Protein AF-A0A849IVS3-F1 (afdb_monomer_lite)

pLDDT: mean 91.1, std 7.12, range [54.31, 96.69]

Radius of gyration: 18.02 Å; chains: 1; bounding box: 44×26×51 Å

Sequence (155 aa):
MNLGVGNPIYDILLLAHVIIGMVGYFSTSLTSWMANLYLKDRGHPGLGRYFNGKTNWASRMIVFVPVFGLVVAWAGSLWSDFSQVWFISAIGIWFATAAIVSIFVWPVERSIYLALKDGNYADGSRDQRVKRAVFVGGISSIGYVVAFYLMLFKP

Secondary structure (DSSP, 8-state):
----TT-HHHHHHHHHHHHHHHHHHHHHHHHHHHHHHHHH-TT-HHHHHHSSSS--HHHHGGGHHHHHHHHHHHHTTGGGGGGSHHHHHHHHHHHHHHHHHHHHTHHHHHHHHHHHHHT----HHHHHHHHHHHHHHHHHHHHHHHHHHHHHH--

Foldseek 3Di:
DAQAPVRPVLVVLVVVLVVLLCQQLVLLLVLLVLLVVCLVPVPPPVNCVSLVVDDPVSNLSLVCNLVSVVVSCVRNVVVVCVVPPLLVLLSVLSVVLNVLLVPQRRVLSNVSSVCNVVVPDPDPVSNVSSVSSSVSSVVSSVSSVSSVVSVVVVD

Structure (mmCIF, N/CA/C/O backbone):
data_AF-A0A849IVS3-F1
#
_entry.id   AF-A0A849IVS3-F1
#
loop_
_atom_site.group_PDB
_atom_site.id
_atom_site.type_symbol
_atom_site.label_atom_id
_atom_site.label_alt_id
_atom_site.label_comp_id
_atom_site.label_asym_id
_atom_site.label_entity_id
_atom_site.label_seq_id
_atom_site.pdbx_PDB_ins_code
_atom_site.Cartn_x
_atom_site.Cartn_y
_atom_site.Cartn_z
_atom_site.occupancy
_atom_site.B_iso_or_equiv
_atom_site.auth_seq_id
_atom_site.auth_comp_id
_atom_site.auth_asym_id
_atom_site.auth_atom_id
_atom_site.pdbx_PDB_model_num
ATOM 1 N N . MET A 1 1 ? -26.454 3.036 15.306 1.00 54.31 1 MET A N 1
ATOM 2 C CA . MET A 1 1 ? -26.814 1.728 15.899 1.00 54.31 1 MET A CA 1
ATOM 3 C C . MET A 1 1 ? -25.661 1.330 16.792 1.00 54.31 1 MET A C 1
ATOM 5 O O . MET A 1 1 ? -24.541 1.354 16.309 1.00 54.31 1 MET A O 1
ATOM 9 N N . ASN A 1 2 ? -25.915 1.076 18.073 1.00 59.69 2 ASN A N 1
ATOM 10 C CA . ASN A 1 2 ? -24.870 0.754 19.041 1.00 59.69 2 ASN A CA 1
ATOM 11 C C . ASN A 1 2 ? -24.721 -0.771 19.081 1.00 59.69 2 ASN A C 1
ATOM 13 O O . ASN A 1 2 ? -25.594 -1.461 19.607 1.00 59.69 2 ASN A O 1
ATOM 17 N N . LEU A 1 3 ? -23.698 -1.295 18.412 1.00 67.69 3 LEU A N 1
ATOM 18 C CA . LEU A 1 3 ? -23.467 -2.729 18.286 1.00 67.69 3 LEU A CA 1
ATOM 19 C C . LEU A 1 3 ? -22.291 -3.054 19.209 1.00 67.69 3 LEU A C 1
ATOM 21 O O . LEU A 1 3 ? -21.142 -2.812 18.858 1.00 67.69 3 LEU A O 1
ATOM 25 N N . GLY A 1 4 ? -22.583 -3.516 20.427 1.00 61.12 4 GLY A N 1
ATOM 26 C CA . GLY A 1 4 ? -21.544 -3.890 21.391 1.00 61.12 4 GLY A CA 1
ATOM 27 C C . GLY A 1 4 ? -20.623 -4.998 20.863 1.00 61.12 4 GLY A C 1
ATOM 28 O O . GLY A 1 4 ? -20.980 -5.723 19.936 1.00 61.12 4 GLY A O 1
ATOM 29 N N . VAL A 1 5 ? -19.442 -5.148 21.469 1.00 63.09 5 VAL A N 1
ATOM 30 C CA . VAL A 1 5 ? -18.510 -6.254 21.175 1.00 63.09 5 VAL A CA 1
ATOM 31 C C . VAL A 1 5 ? -19.229 -7.598 21.369 1.00 63.09 5 VAL A C 1
ATOM 33 O O . VAL A 1 5 ? -19.893 -7.792 22.387 1.00 63.09 5 VAL A O 1
ATOM 36 N N . GLY A 1 6 ? -19.135 -8.502 20.386 1.00 68.69 6 GLY A N 1
ATOM 37 C CA . GLY A 1 6 ? -19.917 -9.748 20.330 1.00 68.69 6 GLY A CA 1
ATOM 38 C C . GLY A 1 6 ? -21.255 -9.623 19.589 1.00 68.69 6 GLY A C 1
ATOM 39 O O . GLY A 1 6 ? -22.004 -10.595 19.483 1.00 68.69 6 GLY A O 1
ATOM 40 N N . ASN A 1 7 ? -21.577 -8.438 19.058 1.00 85.25 7 ASN A N 1
ATOM 41 C CA . ASN A 1 7 ? -22.636 -8.292 18.072 1.00 85.25 7 ASN A CA 1
ATOM 42 C C . ASN A 1 7 ? -22.131 -8.777 16.697 1.00 85.25 7 ASN A C 1
ATOM 44 O O . ASN A 1 7 ? -21.157 -8.215 16.187 1.00 85.25 7 ASN A O 1
ATOM 48 N N . PRO A 1 8 ? -22.830 -9.718 16.033 1.00 88.50 8 PRO A N 1
ATOM 49 C CA . PRO A 1 8 ? -22.386 -10.275 14.755 1.00 88.50 8 PRO A CA 1
ATOM 50 C C . PRO A 1 8 ? -22.124 -9.222 13.672 1.00 88.50 8 PRO A C 1
ATOM 52 O O . PRO A 1 8 ? -21.227 -9.387 12.853 1.00 88.50 8 PRO A O 1
ATOM 55 N N . ILE A 1 9 ? -22.883 -8.122 13.661 1.00 88.44 9 ILE A N 1
ATOM 56 C CA . ILE A 1 9 ? -22.718 -7.051 12.672 1.00 88.44 9 ILE A CA 1
ATOM 57 C C . ILE A 1 9 ? -21.416 -6.284 12.930 1.00 88.44 9 ILE A C 1
ATOM 59 O O . ILE A 1 9 ? -20.688 -5.990 11.984 1.00 88.44 9 ILE A O 1
ATOM 63 N N . TYR A 1 10 ? -21.102 -5.981 14.194 1.00 88.06 10 TYR A N 1
ATOM 64 C CA . TYR A 1 10 ? -19.838 -5.337 14.558 1.00 88.06 10 TYR A CA 1
ATOM 65 C C . TYR A 1 10 ? -18.644 -6.227 14.194 1.00 88.06 10 TYR A C 1
ATOM 67 O O . TYR A 1 10 ? -17.708 -5.757 13.548 1.00 88.06 10 TYR A O 1
ATOM 75 N N . ASP A 1 11 ? -18.712 -7.519 14.523 1.00 90.38 11 ASP A N 1
ATOM 76 C CA . ASP A 1 11 ? -17.635 -8.473 14.244 1.00 90.38 11 ASP A CA 1
ATOM 77 C C . ASP A 1 11 ? -17.402 -8.645 12.735 1.00 90.38 11 ASP A C 1
ATOM 79 O O . ASP A 1 11 ? -16.257 -8.664 12.282 1.00 90.38 11 ASP A O 1
ATOM 83 N N . ILE A 1 12 ? -18.473 -8.690 11.931 1.00 93.25 12 ILE A N 1
ATOM 84 C CA . ILE A 1 12 ? -18.380 -8.726 10.464 1.00 93.25 12 ILE A CA 1
ATOM 85 C C . ILE A 1 12 ? -17.737 -7.446 9.919 1.00 93.25 12 ILE A C 1
ATOM 87 O O . ILE A 1 12 ? -16.874 -7.528 9.045 1.00 93.25 12 ILE A O 1
ATOM 91 N N . LEU A 1 13 ? -18.126 -6.267 10.417 1.00 93.00 13 LEU A N 1
ATOM 92 C CA . LEU A 1 13 ? -17.541 -4.992 9.986 1.00 93.00 13 LEU A CA 1
ATOM 93 C C . LEU A 1 13 ? -16.052 -4.909 10.336 1.00 93.00 13 LEU A C 1
ATOM 95 O O . LEU A 1 13 ? -15.246 -4.497 9.498 1.00 93.00 13 LEU A O 1
ATOM 99 N N . LEU A 1 14 ? -15.684 -5.335 11.547 1.00 91.25 14 LEU A N 1
ATOM 100 C CA . LEU A 1 14 ? -14.297 -5.389 11.998 1.00 91.25 14 LEU A CA 1
ATOM 101 C C . LEU A 1 14 ? -13.481 -6.368 11.147 1.00 91.25 14 LEU A C 1
ATOM 103 O O . LEU A 1 14 ? -12.410 -6.014 10.655 1.00 91.25 14 LEU A O 1
ATOM 107 N N . LEU A 1 15 ? -13.999 -7.576 10.918 1.00 94.31 15 LEU A N 1
ATOM 108 C CA . LEU A 1 15 ? -13.339 -8.578 10.087 1.00 94.31 15 LEU A CA 1
ATOM 109 C C . LEU A 1 15 ? -13.160 -8.077 8.649 1.00 94.31 15 LEU A C 1
ATOM 111 O O . LEU A 1 15 ? -12.075 -8.208 8.082 1.00 94.31 15 LEU A O 1
ATOM 115 N N . ALA A 1 16 ? -14.189 -7.452 8.073 1.00 95.44 16 ALA A N 1
ATOM 116 C CA . ALA A 1 16 ? -14.114 -6.853 6.746 1.00 95.44 16 ALA A CA 1
ATOM 117 C C . ALA A 1 16 ? -13.040 -5.758 6.680 1.00 95.44 16 ALA A C 1
ATOM 119 O O . ALA A 1 16 ? -12.224 -5.768 5.761 1.00 95.44 16 ALA A O 1
ATOM 120 N N . HIS A 1 17 ? -12.984 -4.859 7.669 1.00 94.50 17 HIS A N 1
ATOM 121 C CA . HIS A 1 17 ? -11.951 -3.824 7.763 1.00 94.50 17 HIS A CA 1
ATOM 122 C C . HIS A 1 17 ? -10.535 -4.422 7.763 1.00 94.50 17 HIS A C 1
ATOM 124 O O . HIS A 1 17 ? -9.679 -3.992 6.986 1.00 94.50 17 HIS A O 1
ATOM 130 N N . VAL A 1 18 ? -10.305 -5.449 8.587 1.00 94.44 18 VAL A N 1
ATOM 131 C CA . VAL A 1 18 ? -9.006 -6.128 8.687 1.00 94.44 18 VAL A CA 1
ATOM 132 C C . VAL A 1 18 ? -8.639 -6.812 7.369 1.00 94.44 18 VAL A C 1
ATOM 134 O O . VAL A 1 18 ? -7.528 -6.623 6.878 1.00 94.44 18 VAL A O 1
ATOM 137 N N . ILE A 1 19 ? -9.566 -7.550 6.748 1.00 96.44 19 ILE A N 1
ATOM 138 C CA . ILE A 1 19 ? -9.326 -8.232 5.466 1.00 96.44 19 ILE A CA 1
ATOM 139 C C . ILE A 1 19 ? -9.004 -7.222 4.359 1.00 96.44 19 ILE A C 1
ATOM 141 O O . ILE A 1 19 ? -8.051 -7.422 3.606 1.00 96.44 19 ILE A O 1
ATOM 145 N N . ILE A 1 20 ? -9.759 -6.124 4.270 1.00 95.69 20 ILE A N 1
ATOM 146 C CA . ILE A 1 20 ? -9.518 -5.037 3.310 1.00 95.69 20 ILE A CA 1
ATOM 147 C C . ILE A 1 20 ? -8.112 -4.457 3.506 1.00 95.69 20 ILE A C 1
ATOM 149 O O . ILE A 1 20 ? -7.383 -4.277 2.527 1.00 95.69 20 ILE A O 1
ATOM 153 N N . GLY A 1 21 ? -7.710 -4.221 4.759 1.00 94.62 21 GLY A N 1
ATOM 154 C CA . GLY A 1 21 ? -6.358 -3.791 5.110 1.00 94.62 21 GLY A CA 1
ATOM 155 C C . GLY A 1 21 ? -5.301 -4.783 4.644 1.00 94.62 21 GLY A C 1
ATOM 156 O O . GLY A 1 21 ? -4.413 -4.428 3.872 1.00 94.62 21 GLY A O 1
ATOM 157 N N . MET A 1 22 ? -5.426 -6.047 5.037 1.00 95.19 22 MET A N 1
ATOM 158 C CA . MET A 1 22 ? -4.475 -7.092 4.661 1.00 95.19 22 MET A CA 1
ATOM 159 C C . MET A 1 22 ? -4.325 -7.208 3.142 1.00 95.19 22 MET A C 1
ATOM 161 O O . MET A 1 22 ? -3.208 -7.152 2.634 1.00 95.19 22 MET A O 1
ATOM 165 N N . VAL A 1 23 ? -5.433 -7.312 2.403 1.00 96.69 23 VAL A N 1
ATOM 166 C CA . VAL A 1 23 ? -5.420 -7.439 0.936 1.00 96.69 23 VAL A CA 1
ATOM 167 C C . VAL A 1 23 ? -4.821 -6.195 0.278 1.00 96.69 23 VAL A C 1
ATOM 169 O O . VAL A 1 23 ? -3.973 -6.314 -0.611 1.00 96.69 23 VAL A O 1
ATOM 172 N N . GLY A 1 24 ? -5.223 -5.007 0.732 1.00 95.69 24 GLY A N 1
ATOM 173 C CA . GLY A 1 24 ? -4.758 -3.729 0.204 1.00 95.69 24 GLY A CA 1
ATOM 174 C C . GLY A 1 24 ? -3.256 -3.529 0.356 1.00 95.69 24 GLY A C 1
ATOM 175 O O . GLY A 1 24 ? -2.539 -3.304 -0.630 1.00 95.69 24 GLY A O 1
ATOM 176 N N . TYR A 1 25 ? -2.772 -3.616 1.594 1.00 94.81 25 TYR A N 1
ATOM 177 C CA . TYR A 1 25 ? -1.371 -3.364 1.913 1.00 94.81 25 TYR A CA 1
ATOM 178 C C . TYR A 1 25 ? -0.467 -4.465 1.377 1.00 94.81 25 TYR A C 1
ATOM 180 O O . TYR A 1 25 ? 0.535 -4.141 0.747 1.00 94.81 25 TYR A O 1
ATOM 188 N N . PHE A 1 26 ? -0.856 -5.739 1.483 1.00 95.25 26 PHE A N 1
ATOM 189 C CA . PHE A 1 26 ? -0.070 -6.837 0.918 1.00 95.25 26 PHE A CA 1
ATOM 190 C C . PHE A 1 26 ? 0.078 -6.725 -0.604 1.00 95.25 26 PH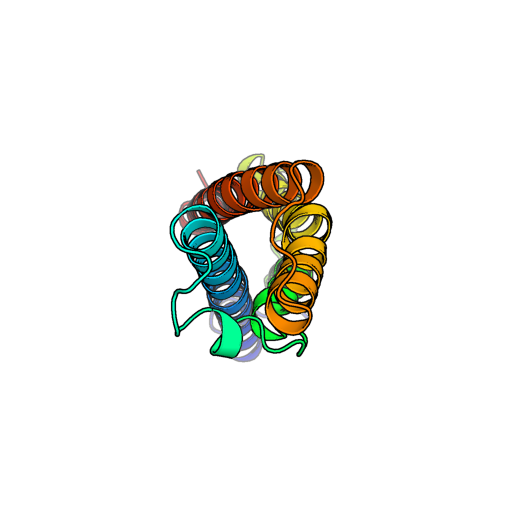E A C 1
ATOM 192 O O . PHE A 1 26 ? 1.182 -6.852 -1.136 1.00 95.25 26 PHE A O 1
ATOM 199 N N . SER A 1 27 ? -1.009 -6.418 -1.319 1.00 95.44 27 SER A N 1
ATOM 200 C CA . SER A 1 27 ? -0.960 -6.192 -2.769 1.00 95.44 27 SER A CA 1
ATOM 201 C C . SER A 1 27 ? -0.051 -5.015 -3.146 1.00 95.44 27 SER A C 1
ATOM 203 O O . SER A 1 27 ? 0.692 -5.072 -4.130 1.00 95.44 27 SER A O 1
ATOM 205 N N . THR A 1 28 ? -0.049 -3.961 -2.333 1.00 94.94 28 THR A N 1
ATOM 206 C CA . THR A 1 28 ? 0.834 -2.804 -2.519 1.00 94.94 28 THR A CA 1
ATOM 207 C C . THR A 1 28 ? 2.298 -3.153 -2.245 1.00 94.94 28 THR A C 1
ATOM 209 O O . THR A 1 28 ? 3.163 -2.781 -3.037 1.00 94.94 28 THR A O 1
ATOM 212 N N . SER A 1 29 ? 2.597 -3.936 -1.204 1.00 94.56 29 SER A N 1
ATOM 213 C CA . SER A 1 29 ? 3.950 -4.445 -0.946 1.00 94.56 29 SER A CA 1
ATOM 214 C C . SER A 1 29 ? 4.444 -5.331 -2.095 1.00 94.56 29 SER A C 1
ATOM 216 O O . SER A 1 29 ? 5.579 -5.173 -2.544 1.00 94.56 29 SER A O 1
ATOM 218 N N . LEU A 1 30 ? 3.583 -6.205 -2.634 1.00 95.31 30 LEU A N 1
ATOM 219 C CA . LEU A 1 30 ? 3.877 -6.989 -3.840 1.00 95.31 30 LEU A CA 1
ATOM 220 C C . LEU A 1 30 ? 4.160 -6.088 -5.048 1.00 95.31 30 LEU A C 1
ATOM 222 O O . LEU A 1 30 ? 5.087 -6.365 -5.809 1.00 95.31 30 LEU A O 1
ATOM 226 N N . THR A 1 31 ? 3.412 -4.991 -5.199 1.00 95.38 31 THR A N 1
ATOM 227 C CA . THR A 1 31 ? 3.608 -4.027 -6.293 1.00 95.38 31 THR A CA 1
ATOM 228 C C . THR A 1 31 ? 4.984 -3.384 -6.195 1.00 95.38 31 THR A C 1
ATOM 230 O O . THR A 1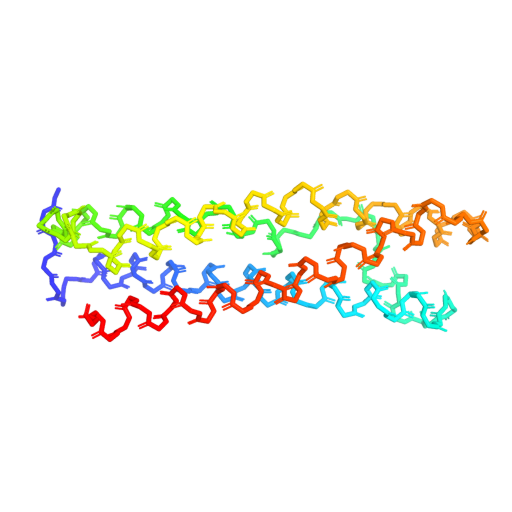 31 ? 5.728 -3.360 -7.174 1.00 95.38 31 THR A O 1
ATOM 233 N N . SER A 1 32 ? 5.366 -2.921 -5.005 1.00 94.62 32 SER A N 1
ATOM 234 C CA . SER A 1 32 ? 6.690 -2.351 -4.753 1.00 94.62 32 SER A CA 1
ATOM 235 C C . SER A 1 32 ? 7.809 -3.378 -4.915 1.00 94.62 32 SER A C 1
ATOM 237 O O . SER A 1 32 ? 8.871 -3.044 -5.435 1.00 94.62 32 SER A O 1
ATOM 239 N N . TRP A 1 33 ? 7.586 -4.638 -4.539 1.00 95.56 33 TRP A N 1
ATOM 240 C CA . TRP A 1 33 ? 8.566 -5.697 -4.764 1.00 95.56 33 TRP A CA 1
ATOM 241 C C . TRP A 1 33 ? 8.783 -5.971 -6.257 1.00 95.56 33 TRP A C 1
ATOM 243 O O . TRP A 1 33 ? 9.925 -5.978 -6.716 1.00 95.56 33 TRP A O 1
ATOM 253 N N . MET A 1 34 ? 7.706 -6.102 -7.035 1.00 96.56 34 MET A N 1
ATOM 254 C CA . MET A 1 34 ? 7.777 -6.280 -8.490 1.00 96.56 34 MET A CA 1
ATOM 255 C C . MET A 1 34 ? 8.369 -5.053 -9.193 1.00 96.56 34 MET A C 1
ATOM 257 O O . MET A 1 34 ? 9.151 -5.191 -10.128 1.00 96.56 34 MET A O 1
ATOM 261 N N . ALA A 1 35 ? 8.071 -3.846 -8.713 1.00 95.56 35 ALA A N 1
ATOM 262 C CA . ALA A 1 35 ? 8.684 -2.611 -9.195 1.00 95.56 35 ALA A CA 1
ATOM 263 C C . ALA A 1 35 ? 10.198 -2.561 -8.907 1.00 95.56 35 ALA A C 1
ATOM 265 O O . ALA A 1 35 ? 10.981 -2.103 -9.737 1.00 95.56 35 ALA A O 1
ATOM 266 N N . ASN A 1 36 ? 10.638 -3.082 -7.760 1.00 96.19 36 ASN A N 1
ATOM 267 C CA . ASN A 1 36 ? 12.059 -3.228 -7.450 1.00 96.19 36 ASN A CA 1
ATOM 268 C C . ASN A 1 36 ? 12.732 -4.302 -8.319 1.00 96.19 36 ASN A C 1
ATOM 270 O O . ASN A 1 36 ? 13.876 -4.123 -8.726 1.00 96.19 36 ASN A O 1
ATOM 274 N N . LEU A 1 37 ? 12.031 -5.398 -8.635 1.00 95.75 37 LEU A N 1
ATOM 275 C CA . LEU A 1 37 ? 12.510 -6.387 -9.605 1.00 95.75 37 LEU A CA 1
ATOM 276 C C . LEU A 1 37 ? 12.666 -5.764 -10.992 1.00 95.75 37 LEU A C 1
ATOM 278 O O . LEU A 1 37 ? 13.712 -5.950 -11.595 1.00 95.75 37 LEU A O 1
ATOM 282 N N . TYR A 1 38 ? 11.714 -4.942 -11.443 1.00 95.25 38 TYR A N 1
ATOM 283 C CA . TYR A 1 38 ? 11.845 -4.177 -12.688 1.00 95.25 38 TYR A CA 1
ATOM 284 C C . TYR A 1 38 ? 13.119 -3.316 -12.719 1.00 95.25 38 TYR A C 1
ATOM 286 O O . TYR A 1 38 ? 13.785 -3.249 -13.745 1.00 95.25 38 TYR A O 1
ATOM 294 N N . LEU A 1 39 ? 13.507 -2.689 -11.603 1.00 94.69 39 LEU A N 1
ATOM 295 C CA . LEU A 1 39 ? 14.748 -1.904 -11.542 1.00 94.69 39 LEU A CA 1
ATOM 296 C C . LEU A 1 39 ? 16.022 -2.756 -11.649 1.00 94.69 39 LEU A C 1
ATOM 298 O O . LEU A 1 39 ? 17.058 -2.231 -12.053 1.00 94.69 39 LEU A O 1
ATOM 302 N N . LYS A 1 40 ? 15.966 -4.032 -11.254 1.00 94.31 40 LYS A N 1
ATOM 303 C CA . LYS A 1 40 ? 17.119 -4.945 -11.225 1.00 94.31 40 LYS A CA 1
ATOM 304 C C . LYS A 1 40 ? 17.239 -5.784 -12.494 1.00 94.31 40 LYS A C 1
ATOM 306 O O . LYS A 1 40 ? 18.335 -5.942 -13.013 1.00 94.31 40 LYS A O 1
ATOM 311 N N . ASP A 1 41 ? 16.118 -6.312 -12.970 1.00 93.44 41 ASP A N 1
ATOM 312 C CA . ASP A 1 41 ? 16.012 -7.181 -14.135 1.00 93.44 41 ASP A CA 1
ATOM 313 C C . ASP A 1 41 ? 14.718 -6.867 -14.897 1.00 93.44 41 ASP A C 1
ATOM 315 O O . ASP A 1 41 ? 13.633 -7.369 -14.598 1.00 93.44 41 ASP A O 1
ATOM 319 N N . ARG A 1 42 ? 14.847 -6.018 -15.919 1.00 90.88 42 ARG A N 1
ATOM 320 C CA . ARG A 1 42 ? 13.728 -5.586 -16.768 1.00 90.88 42 ARG A C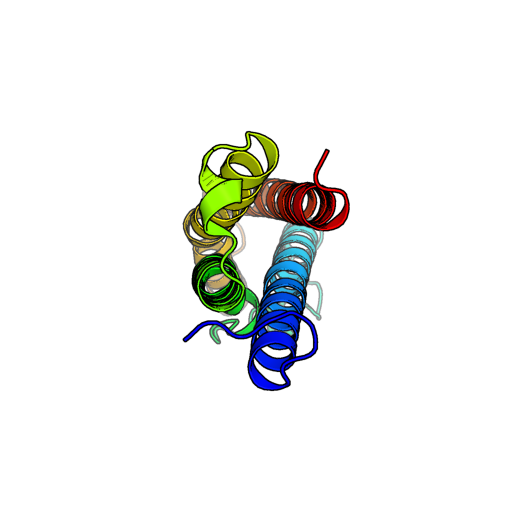A 1
ATOM 321 C C . ARG A 1 42 ? 13.185 -6.708 -17.661 1.00 90.88 42 ARG A C 1
ATOM 323 O O . ARG A 1 42 ? 12.072 -6.574 -18.164 1.00 90.88 42 ARG A O 1
ATOM 330 N N . GLY A 1 43 ? 13.948 -7.789 -17.847 1.00 87.88 43 GLY A N 1
ATOM 331 C CA . GLY A 1 43 ? 13.568 -8.966 -18.630 1.00 87.88 43 GLY A CA 1
ATOM 332 C C . GLY A 1 43 ? 12.884 -10.058 -17.808 1.00 87.88 43 GLY A C 1
ATOM 333 O O . GLY A 1 43 ? 12.512 -11.090 -18.368 1.00 87.88 43 GLY A O 1
ATOM 334 N N . HIS A 1 44 ? 12.695 -9.852 -16.499 1.00 93.06 44 HIS A N 1
ATOM 335 C CA . HIS A 1 44 ? 12.158 -10.882 -15.622 1.00 93.06 44 HIS A CA 1
ATOM 336 C C . HIS A 1 44 ? 10.755 -11.339 -16.086 1.00 93.06 44 HIS A C 1
ATOM 338 O O . HIS A 1 44 ? 9.821 -10.526 -16.144 1.00 93.06 44 HIS A O 1
ATOM 344 N N . PRO A 1 45 ? 10.539 -12.644 -16.345 1.00 89.94 45 PRO A N 1
ATOM 345 C CA . PRO A 1 45 ? 9.325 -13.150 -17.001 1.00 89.94 45 PRO A CA 1
ATOM 346 C C . PRO A 1 45 ? 8.045 -12.903 -16.188 1.00 89.94 45 PRO A C 1
ATOM 348 O O . PRO A 1 45 ? 6.946 -12.817 -16.734 1.00 89.94 45 PRO A O 1
ATOM 351 N N . GLY A 1 46 ? 8.173 -12.740 -14.868 1.00 92.19 46 GLY A N 1
ATOM 352 C CA . GLY A 1 46 ? 7.052 -12.410 -13.986 1.00 92.19 46 GLY A CA 1
ATOM 353 C C . GLY A 1 46 ? 6.491 -10.991 -14.159 1.00 92.19 46 GLY A C 1
ATOM 354 O O . GLY A 1 46 ? 5.336 -10.765 -13.798 1.00 92.19 46 GLY A O 1
ATOM 355 N N . LEU A 1 47 ? 7.262 -10.048 -14.717 1.00 94.88 47 LEU A N 1
ATOM 356 C CA . LEU A 1 47 ? 6.870 -8.636 -14.788 1.00 94.88 47 LEU A CA 1
ATOM 357 C C . LEU A 1 47 ? 5.701 -8.406 -15.741 1.00 94.88 47 LEU A C 1
ATOM 359 O O . LEU A 1 47 ? 4.752 -7.727 -15.364 1.00 94.88 47 LEU A O 1
ATOM 363 N N . GLY A 1 48 ? 5.722 -9.013 -16.931 1.00 92.75 48 GLY A N 1
ATOM 364 C CA . GLY A 1 48 ? 4.635 -8.871 -17.908 1.00 92.75 48 GLY A CA 1
ATOM 365 C C . GLY A 1 48 ? 3.306 -9.447 -17.409 1.00 92.75 48 GLY A C 1
ATOM 366 O O . GLY A 1 48 ? 2.244 -8.883 -17.665 1.00 92.75 48 GLY A O 1
ATOM 367 N N . ARG A 1 49 ? 3.354 -10.537 -16.627 1.00 93.19 49 ARG A N 1
ATOM 368 C CA . ARG A 1 49 ? 2.156 -11.117 -15.999 1.00 93.19 49 ARG A CA 1
ATOM 369 C C . ARG A 1 49 ? 1.591 -10.212 -14.905 1.00 93.19 49 ARG A C 1
ATOM 371 O O . ARG A 1 49 ? 0.372 -10.098 -14.789 1.00 93.19 49 ARG A O 1
ATOM 378 N N . TYR A 1 50 ? 2.468 -9.611 -14.101 1.00 94.56 50 TYR A N 1
ATOM 379 C CA . TYR A 1 50 ? 2.080 -8.755 -12.984 1.00 94.56 50 TYR A CA 1
ATOM 380 C C . TYR A 1 50 ? 1.583 -7.382 -13.460 1.00 94.56 50 TYR A C 1
ATOM 382 O O . TYR A 1 50 ? 0.464 -6.980 -13.153 1.00 94.56 50 TYR A O 1
ATOM 390 N N . PHE A 1 51 ? 2.376 -6.693 -14.281 1.00 95.31 51 PHE A N 1
ATOM 391 C CA . PHE A 1 51 ? 2.049 -5.403 -14.886 1.00 95.31 51 PHE A CA 1
ATOM 392 C C . PHE A 1 51 ? 1.389 -5.600 -16.254 1.00 95.31 51 PHE A C 1
ATOM 394 O O . PHE A 1 51 ? 1.909 -5.177 -17.280 1.00 95.31 51 PHE A O 1
ATOM 401 N N . ASN A 1 52 ? 0.225 -6.246 -16.271 1.00 92.69 52 ASN A N 1
ATOM 402 C CA . ASN A 1 52 ? -0.504 -6.607 -17.495 1.00 92.69 52 ASN A CA 1
ATOM 403 C C . ASN A 1 52 ? -1.444 -5.502 -18.031 1.00 92.69 52 ASN A C 1
ATOM 405 O O . ASN A 1 52 ? -2.284 -5.759 -18.892 1.00 92.69 52 ASN A O 1
ATOM 409 N N . GLY A 1 53 ? -1.359 -4.289 -17.479 1.00 89.12 53 GLY A N 1
ATOM 410 C CA . GLY A 1 53 ? -2.199 -3.150 -17.857 1.00 89.12 53 GLY A CA 1
ATOM 411 C C . GLY A 1 53 ? -3.601 -3.134 -17.241 1.00 89.12 53 GLY A C 1
ATOM 412 O O . GLY A 1 53 ? -4.317 -2.149 -17.418 1.00 89.12 53 GLY A O 1
ATOM 413 N N . LYS A 1 54 ? -4.000 -4.171 -16.493 1.00 92.69 54 LYS A N 1
ATOM 414 C CA . LYS A 1 54 ? -5.240 -4.157 -15.707 1.00 92.69 54 LYS A CA 1
ATOM 415 C C . LYS A 1 54 ? -5.028 -3.415 -14.390 1.00 92.69 54 LYS A C 1
ATOM 417 O O . LYS A 1 54 ? -3.954 -3.461 -13.794 1.00 92.69 54 LYS A O 1
ATOM 422 N N . THR A 1 55 ? -6.081 -2.763 -13.907 1.00 91.69 55 THR A N 1
ATOM 423 C CA . THR A 1 55 ? -6.079 -2.131 -12.584 1.00 91.69 55 THR A CA 1
ATOM 424 C C . THR A 1 55 ? -5.915 -3.185 -11.492 1.00 91.69 55 THR A C 1
ATOM 426 O O . THR A 1 55 ? -6.686 -4.145 -11.429 1.00 91.69 55 THR A O 1
ATOM 429 N N . ASN A 1 56 ? -4.953 -2.978 -10.592 1.00 93.12 56 ASN A N 1
ATOM 430 C CA . ASN A 1 56 ? -4.773 -3.806 -9.405 1.00 93.12 56 ASN A CA 1
ATOM 431 C C . ASN A 1 56 ? -5.840 -3.467 -8.350 1.00 93.12 56 ASN A C 1
ATOM 433 O O . ASN A 1 56 ? -5.594 -2.714 -7.406 1.00 93.12 56 ASN A O 1
ATOM 437 N N . TRP A 1 57 ? -7.043 -4.021 -8.516 1.00 94.81 57 TRP A N 1
ATOM 438 C CA . TRP A 1 57 ? -8.158 -3.815 -7.586 1.00 94.81 57 TRP A CA 1
ATOM 439 C C . TRP A 1 57 ? -7.822 -4.210 -6.149 1.00 94.81 57 TRP A C 1
ATOM 441 O O . TRP A 1 57 ? -8.284 -3.542 -5.230 1.00 94.81 57 TRP A O 1
ATOM 451 N N . ALA A 1 58 ? -6.970 -5.222 -5.949 1.00 94.69 58 ALA A N 1
ATOM 452 C CA . ALA A 1 58 ? -6.510 -5.595 -4.616 1.00 94.69 58 ALA A CA 1
ATOM 453 C C . ALA A 1 58 ? -5.745 -4.441 -3.950 1.00 94.69 58 ALA A C 1
ATOM 455 O O . ALA A 1 58 ? -6.065 -4.098 -2.823 1.00 94.69 58 ALA A O 1
ATOM 456 N N . SER A 1 59 ? -4.824 -3.764 -4.651 1.00 92.88 59 SER A N 1
ATOM 457 C CA . SER A 1 59 ? -4.129 -2.582 -4.099 1.00 92.88 59 SER A CA 1
ATOM 458 C C . SER A 1 59 ? -5.088 -1.410 -3.849 1.00 92.88 59 SER A C 1
ATOM 460 O O . SER A 1 59 ? -4.940 -0.681 -2.867 1.00 92.88 59 SER A O 1
ATOM 462 N N . ARG A 1 60 ? -6.123 -1.246 -4.688 1.00 95.38 60 ARG A N 1
ATOM 463 C CA . ARG A 1 60 ? -7.142 -0.194 -4.503 1.00 95.38 60 ARG A CA 1
ATOM 464 C C . ARG A 1 60 ? -7.952 -0.356 -3.214 1.00 95.38 60 ARG A C 1
ATOM 466 O O . ARG A 1 60 ? -8.476 0.642 -2.723 1.00 95.38 60 ARG A O 1
ATOM 473 N N . MET A 1 61 ? -7.987 -1.555 -2.624 1.00 95.56 61 MET A N 1
ATOM 474 C CA . MET A 1 61 ? -8.679 -1.796 -1.354 1.00 95.56 61 MET A CA 1
ATOM 475 C C . MET A 1 61 ? -8.151 -0.939 -0.199 1.00 95.56 61 MET A C 1
ATOM 477 O O . MET A 1 61 ? -8.911 -0.640 0.716 1.00 95.56 61 MET A O 1
ATOM 481 N N . ILE A 1 62 ? -6.904 -0.452 -0.272 1.00 94.00 62 ILE A N 1
ATOM 482 C CA . ILE A 1 62 ? -6.330 0.444 0.744 1.00 94.00 62 ILE A CA 1
ATOM 483 C C . ILE A 1 62 ? -7.210 1.672 1.011 1.00 94.00 62 ILE A C 1
ATOM 485 O O . ILE A 1 62 ? -7.322 2.097 2.156 1.00 94.00 62 ILE A O 1
ATOM 489 N N . VAL A 1 63 ? -7.877 2.233 -0.004 1.00 94.56 63 VAL A N 1
ATOM 490 C CA . VAL A 1 63 ? -8.726 3.426 0.186 1.00 94.56 63 VAL A CA 1
ATOM 491 C C . VAL A 1 63 ? -9.962 3.127 1.034 1.00 94.56 63 VAL A C 1
ATOM 493 O O . VAL A 1 63 ? -10.471 4.014 1.716 1.00 94.56 63 VAL A O 1
ATOM 496 N N . PHE A 1 64 ? -10.421 1.875 1.058 1.00 95.31 64 PHE A N 1
ATOM 497 C CA . PHE A 1 64 ? -11.543 1.473 1.899 1.00 95.31 64 PHE A CA 1
ATOM 498 C C . PHE A 1 64 ? -11.144 1.258 3.360 1.00 95.31 64 PHE A C 1
ATOM 500 O O . PHE A 1 64 ? -12.017 1.301 4.218 1.00 95.31 64 PHE A O 1
ATOM 507 N N . VAL A 1 65 ? -9.856 1.090 3.675 1.00 94.19 65 VAL A N 1
ATOM 508 C CA . VAL A 1 65 ? -9.375 0.902 5.055 1.00 94.19 65 VAL A CA 1
ATOM 509 C C . VAL A 1 65 ? -9.814 2.045 5.974 1.00 94.19 65 VAL A C 1
ATOM 511 O O . VAL A 1 65 ? -10.529 1.757 6.934 1.00 94.19 65 VAL A O 1
ATOM 514 N N . PRO A 1 66 ? -9.496 3.328 5.704 1.00 92.38 66 PRO A N 1
ATOM 515 C CA . PRO A 1 66 ? -9.935 4.416 6.574 1.00 92.38 66 PRO A CA 1
ATOM 516 C C . PRO A 1 66 ? -11.465 4.528 6.658 1.00 92.38 66 PRO A C 1
ATOM 518 O O . PRO A 1 66 ? -11.998 4.801 7.729 1.00 92.38 66 PRO A O 1
ATOM 521 N N . VAL A 1 67 ? -12.185 4.259 5.562 1.00 93.62 67 VAL A N 1
ATOM 522 C CA . VAL A 1 67 ? -13.657 4.315 5.533 1.00 93.62 67 VAL A CA 1
ATOM 523 C C . VAL A 1 67 ? -14.261 3.247 6.442 1.00 93.62 67 VAL A C 1
ATOM 525 O O . VAL A 1 67 ? -15.062 3.562 7.318 1.00 93.62 67 VAL A O 1
ATOM 528 N N . PHE A 1 68 ? -13.845 1.991 6.282 1.00 92.94 68 PHE A N 1
ATOM 529 C CA . PHE A 1 68 ? -14.304 0.894 7.129 1.00 92.94 68 PHE A CA 1
ATOM 530 C C . PHE A 1 68 ? -13.871 1.087 8.584 1.00 92.94 68 PHE A C 1
ATOM 532 O O . PHE A 1 68 ? -14.645 0.780 9.483 1.00 92.94 68 PHE A O 1
ATOM 539 N N . GLY A 1 69 ? -12.687 1.656 8.826 1.00 90.44 69 GLY A N 1
ATOM 540 C CA . GLY A 1 69 ? -12.217 1.970 10.175 1.00 90.44 69 GLY A CA 1
ATOM 541 C C . GLY A 1 69 ? -13.132 2.968 10.885 1.00 90.44 69 GLY A C 1
ATOM 542 O O . GLY A 1 69 ? -13.518 2.744 12.029 1.00 90.44 69 GLY A O 1
ATOM 543 N N . LEU A 1 70 ? -13.562 4.026 10.187 1.00 91.06 70 LEU A N 1
ATOM 544 C CA . LEU A 1 70 ? -14.533 4.988 10.718 1.00 91.06 70 LEU A CA 1
ATOM 545 C C . LEU A 1 70 ? -15.910 4.355 10.956 1.00 91.06 70 LEU A C 1
ATOM 547 O O . LEU A 1 70 ? -16.541 4.634 11.973 1.00 91.06 70 LEU A O 1
ATOM 551 N N . VAL A 1 71 ? -16.369 3.481 10.055 1.00 91.94 71 VAL A N 1
ATOM 552 C CA . VAL A 1 71 ? -17.641 2.754 10.220 1.00 91.94 71 VAL A CA 1
ATOM 553 C C . VAL A 1 71 ? -17.598 1.831 11.441 1.00 91.94 71 VAL A C 1
ATOM 555 O O . VAL A 1 71 ? -18.549 1.811 12.220 1.00 91.94 71 VAL A O 1
ATOM 558 N N . VAL A 1 72 ? -16.495 1.107 11.645 1.00 90.56 72 VAL A N 1
ATOM 559 C CA . VAL A 1 72 ? -16.285 0.254 12.826 1.00 90.56 72 VAL A CA 1
ATOM 560 C C . VAL A 1 72 ? -16.242 1.097 14.099 1.00 90.56 72 VAL A C 1
ATOM 562 O O . VAL A 1 72 ? -16.927 0.768 15.066 1.00 90.56 72 VAL A O 1
ATOM 565 N N . ALA A 1 73 ? -15.506 2.212 14.092 1.00 88.44 73 ALA A N 1
ATOM 566 C CA . ALA A 1 73 ? -15.437 3.119 15.235 1.00 88.44 73 ALA A CA 1
ATOM 567 C C . ALA A 1 73 ? -16.813 3.686 15.607 1.00 88.44 73 ALA A C 1
ATOM 569 O O . ALA A 1 73 ? -17.165 3.739 16.787 1.00 88.44 73 ALA A O 1
ATOM 570 N N . TRP A 1 74 ? -17.618 4.045 14.604 1.00 88.00 74 TRP A N 1
ATOM 571 C CA . TRP A 1 74 ? -18.993 4.488 14.799 1.00 88.00 74 TRP A CA 1
ATOM 572 C C . TRP A 1 74 ? -19.888 3.390 15.385 1.00 88.00 74 TRP A C 1
ATOM 574 O O . TRP A 1 74 ? -20.615 3.637 16.346 1.00 88.00 74 TRP A O 1
ATOM 584 N N . ALA A 1 75 ? -19.830 2.181 14.819 1.00 86.88 75 ALA A N 1
ATOM 585 C CA . ALA A 1 75 ? -20.665 1.052 15.224 1.00 86.88 75 ALA A CA 1
ATOM 586 C C . ALA A 1 75 ? -20.348 0.552 16.643 1.00 86.88 75 ALA A C 1
ATOM 588 O O . ALA A 1 75 ? -21.270 0.203 17.380 1.00 86.88 75 ALA A O 1
ATOM 589 N N . GLY A 1 76 ? -19.065 0.554 17.022 1.00 83.50 76 GLY A N 1
ATOM 590 C CA . GLY A 1 76 ? -18.575 0.157 18.347 1.00 83.50 76 GLY A CA 1
ATOM 591 C C . GLY A 1 76 ? -18.588 1.274 19.391 1.00 83.50 76 GLY A C 1
ATOM 592 O O . GLY A 1 76 ? -18.100 1.073 20.499 1.00 83.50 76 GLY A O 1
ATOM 593 N N . SER A 1 77 ? -19.116 2.456 19.051 1.00 80.38 77 SER A N 1
ATOM 594 C CA . SER A 1 77 ? -19.193 3.617 19.941 1.00 80.38 77 SER A CA 1
ATOM 595 C C . SER A 1 77 ? -17.837 4.066 20.512 1.00 80.38 77 SER A C 1
ATOM 597 O O . SER A 1 77 ? -17.774 4.581 21.629 1.00 80.38 77 SER A O 1
ATOM 599 N N . LEU A 1 78 ? -16.761 3.959 19.721 1.00 80.06 78 LEU A N 1
ATOM 600 C CA . LEU A 1 78 ? -15.395 4.385 20.078 1.00 80.06 78 LEU A CA 1
ATOM 601 C C . LEU A 1 78 ? -15.222 5.918 20.078 1.00 80.06 78 LEU A C 1
ATOM 603 O O . LEU A 1 78 ? -14.126 6.441 19.906 1.00 80.06 78 LEU A O 1
ATOM 607 N N . TRP A 1 79 ? -16.308 6.671 20.252 1.00 76.31 79 TRP A N 1
ATOM 608 C CA . TRP A 1 79 ? -16.303 8.132 20.225 1.00 76.31 79 TRP A CA 1
ATOM 609 C C . TRP A 1 79 ? -15.481 8.749 21.359 1.00 76.31 79 TRP A C 1
ATOM 611 O O . TRP A 1 79 ? -14.874 9.798 21.165 1.00 76.31 79 TRP A O 1
ATOM 621 N N . SER A 1 80 ? -15.411 8.084 22.516 1.00 80.69 80 SER A N 1
ATOM 622 C CA . SER A 1 80 ? -14.533 8.481 23.624 1.00 80.69 80 SER A CA 1
ATOM 623 C C . SER A 1 80 ? -13.052 8.431 23.255 1.00 80.69 80 SER A C 1
ATOM 625 O O . SER A 1 80 ? -12.261 9.181 23.821 1.00 80.69 80 SER A O 1
ATOM 627 N N . ASP A 1 81 ? -12.683 7.581 22.295 1.00 83.38 81 ASP A N 1
ATOM 628 C CA . ASP A 1 81 ? -11.292 7.348 21.916 1.00 83.38 81 ASP A CA 1
ATOM 629 C C . ASP A 1 81 ? -10.785 8.428 20.950 1.00 83.38 81 ASP A C 1
ATOM 631 O O . ASP A 1 81 ? -9.582 8.578 20.774 1.00 83.38 81 ASP A O 1
ATOM 635 N N . PHE A 1 82 ? -11.666 9.261 20.382 1.00 83.56 82 PHE A N 1
ATOM 636 C CA . PHE A 1 82 ? -11.274 10.368 19.499 1.00 83.56 82 PHE A CA 1
ATOM 637 C C . PHE A 1 82 ? -10.445 11.457 20.191 1.00 83.56 82 PHE A C 1
ATOM 639 O O . PHE A 1 82 ? -9.826 12.264 19.502 1.00 83.56 82 PHE A O 1
ATOM 646 N N . SER A 1 83 ? -10.413 11.494 21.525 1.00 87.38 83 SER A N 1
ATOM 647 C CA . SER A 1 83 ? -9.518 12.369 22.292 1.00 87.38 83 SER A CA 1
ATOM 648 C C . SER A 1 83 ? -8.148 11.736 22.559 1.00 87.38 83 SER A C 1
ATOM 650 O O . SER A 1 83 ? -7.226 12.428 22.992 1.00 87.38 83 SER A O 1
ATOM 652 N N . GLN A 1 84 ? -7.998 10.435 22.298 1.00 91.12 84 GLN A N 1
ATOM 653 C CA . GLN A 1 84 ? -6.789 9.685 22.600 1.00 91.12 84 GLN A CA 1
ATOM 654 C C . GLN A 1 84 ? -5.764 9.829 21.477 1.00 91.12 84 GLN A C 1
ATOM 656 O O . GLN A 1 84 ? -6.054 9.632 20.293 1.00 91.12 84 GLN A O 1
ATOM 661 N N . VAL A 1 85 ? -4.520 10.124 21.860 1.00 92.38 85 VAL A N 1
ATOM 662 C CA . VAL A 1 85 ? -3.419 10.355 20.914 1.00 92.38 85 VAL A CA 1
ATOM 663 C C . VAL A 1 85 ? -3.165 9.129 20.036 1.00 92.38 85 VAL A C 1
ATOM 665 O O . VAL A 1 85 ? -2.931 9.285 18.835 1.00 92.38 85 VAL A O 1
ATOM 668 N N . TRP A 1 86 ? -3.254 7.913 20.590 1.00 92.19 86 TRP A N 1
ATOM 669 C CA . TRP A 1 86 ? -3.055 6.673 19.830 1.00 92.19 86 TRP A CA 1
ATOM 670 C C . TRP A 1 86 ? -4.090 6.514 18.708 1.00 92.19 86 TRP A C 1
ATOM 672 O O . TRP A 1 86 ? -3.731 6.115 17.598 1.00 92.19 86 TRP A O 1
ATOM 682 N N . PHE A 1 87 ? -5.349 6.882 18.961 1.00 91.25 87 PHE A N 1
ATOM 683 C CA . PHE A 1 87 ? -6.449 6.722 18.012 1.00 91.25 87 PHE A CA 1
ATOM 684 C C . PHE A 1 87 ? -6.339 7.735 16.872 1.00 91.25 87 PHE A C 1
ATOM 686 O O . PHE A 1 87 ? -6.378 7.360 15.698 1.00 91.25 87 PHE A O 1
ATOM 693 N N . ILE A 1 88 ? -6.097 9.008 17.210 1.00 93.25 88 ILE A N 1
ATOM 694 C CA . ILE A 1 88 ? -5.851 10.074 16.228 1.00 93.25 88 ILE A CA 1
ATOM 695 C C . ILE A 1 88 ? -4.640 9.718 15.355 1.00 93.25 88 ILE A C 1
ATOM 697 O O . ILE A 1 88 ? -4.700 9.842 14.130 1.00 93.25 88 ILE A O 1
ATOM 701 N N . SER A 1 89 ? -3.558 9.229 15.968 1.00 94.38 89 SER A N 1
ATOM 702 C CA . SER A 1 89 ? -2.339 8.837 15.253 1.00 94.38 89 SER A CA 1
ATOM 703 C C . SER A 1 89 ? -2.593 7.671 14.300 1.00 94.38 89 SER A C 1
ATOM 705 O O . SER A 1 89 ? -2.197 7.733 13.137 1.00 94.38 89 SER A O 1
ATOM 707 N N . ALA A 1 90 ? -3.294 6.628 14.752 1.00 92.56 90 ALA A N 1
ATOM 708 C CA . ALA A 1 90 ? -3.611 5.470 13.925 1.00 92.56 90 ALA A CA 1
ATOM 709 C C . ALA A 1 90 ? -4.490 5.848 12.721 1.00 92.56 90 ALA A C 1
ATOM 711 O O . ALA A 1 90 ? -4.174 5.472 11.592 1.00 92.56 90 ALA A O 1
ATOM 712 N N . ILE A 1 91 ? -5.540 6.653 12.929 1.00 92.81 91 ILE A N 1
ATOM 713 C CA . ILE A 1 91 ? -6.366 7.186 11.833 1.00 92.81 91 ILE A CA 1
ATOM 714 C C . ILE A 1 91 ? -5.513 8.008 10.865 1.00 92.81 91 ILE A C 1
ATOM 716 O O . ILE A 1 91 ? -5.571 7.785 9.655 1.00 92.81 91 ILE A O 1
ATOM 720 N N . GLY A 1 92 ? -4.695 8.926 11.382 1.00 95.44 92 GLY A N 1
ATOM 721 C CA . GLY A 1 92 ? -3.811 9.755 10.566 1.00 95.44 92 GLY A CA 1
ATOM 722 C C . GLY A 1 92 ? -2.885 8.920 9.681 1.00 95.44 92 GLY A C 1
ATOM 723 O O . GLY A 1 92 ? -2.765 9.192 8.487 1.00 95.44 92 GLY A O 1
ATOM 724 N N . ILE A 1 93 ? -2.295 7.855 10.229 1.00 96.00 93 ILE A N 1
ATOM 725 C CA . ILE A 1 93 ? -1.433 6.932 9.481 1.00 96.00 93 ILE A CA 1
ATOM 726 C C . ILE A 1 93 ? -2.221 6.192 8.391 1.00 96.00 93 ILE A C 1
ATOM 728 O O . ILE A 1 93 ? -1.726 6.079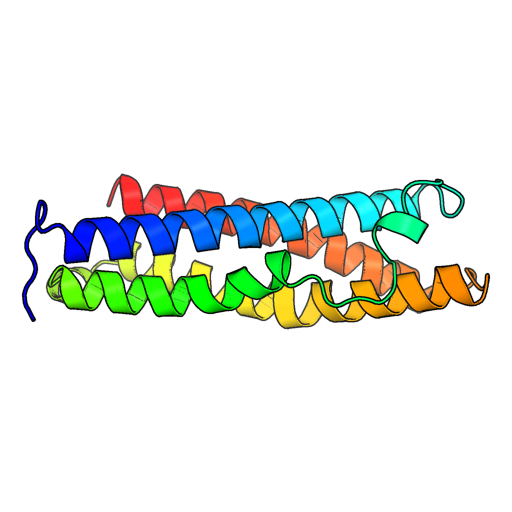 7.264 1.00 96.00 93 ILE A O 1
ATOM 732 N N . TRP A 1 94 ? -3.446 5.730 8.669 1.00 94.62 94 TRP A N 1
ATOM 733 C CA . TRP A 1 94 ? -4.286 5.072 7.661 1.00 94.62 94 TRP A CA 1
ATOM 734 C C . TRP A 1 94 ? -4.570 5.980 6.465 1.00 94.62 94 TRP A C 1
ATOM 736 O O . TRP A 1 94 ? -4.326 5.597 5.320 1.00 94.62 94 TRP A O 1
ATOM 746 N N . PHE A 1 95 ? -5.017 7.210 6.719 1.00 96.31 95 PHE A N 1
ATOM 747 C CA . PHE A 1 95 ? -5.277 8.182 5.657 1.00 96.31 95 PHE A CA 1
ATOM 748 C C . PHE A 1 95 ? -4.002 8.575 4.904 1.00 96.31 95 PHE A C 1
ATOM 750 O O . PHE A 1 95 ? -3.999 8.599 3.671 1.00 96.31 95 PHE A O 1
ATOM 757 N N . ALA A 1 96 ? -2.912 8.849 5.625 1.00 96.31 96 ALA A N 1
ATOM 758 C CA . ALA A 1 96 ? -1.651 9.264 5.022 1.00 96.31 96 ALA A CA 1
ATOM 759 C C . ALA A 1 96 ? -1.092 8.183 4.094 1.00 96.31 96 ALA A C 1
ATOM 761 O O . ALA A 1 96 ? -0.754 8.467 2.946 1.00 96.31 96 ALA A O 1
ATOM 762 N N . THR A 1 97 ? -1.037 6.933 4.554 1.00 95.62 97 THR A N 1
ATOM 763 C CA . THR A 1 97 ? -0.532 5.822 3.738 1.00 95.62 97 THR A CA 1
ATOM 764 C C . THR A 1 97 ? -1.436 5.539 2.539 1.00 95.62 97 THR A C 1
ATOM 766 O O . THR A 1 97 ? -0.920 5.352 1.438 1.00 95.62 97 THR A O 1
ATOM 769 N N . ALA A 1 98 ? -2.764 5.605 2.691 1.00 95.31 98 ALA A N 1
ATOM 770 C CA . ALA A 1 98 ? -3.690 5.470 1.567 1.00 95.31 98 ALA A CA 1
ATOM 771 C C . ALA A 1 98 ? -3.476 6.549 0.494 1.00 95.31 98 ALA A C 1
ATOM 773 O O . ALA A 1 98 ? -3.374 6.234 -0.696 1.00 95.31 98 ALA A O 1
ATOM 774 N N . ALA A 1 99 ? -3.344 7.813 0.902 1.00 96.12 99 ALA A N 1
ATOM 775 C CA . ALA A 1 99 ? -3.087 8.924 -0.010 1.00 96.12 99 ALA A CA 1
ATOM 776 C C . ALA A 1 99 ? -1.730 8.778 -0.715 1.00 96.12 99 ALA A C 1
ATOM 778 O O . ALA A 1 99 ? -1.636 8.880 -1.938 1.00 96.12 99 ALA A O 1
ATOM 779 N N . ILE A 1 100 ? -0.683 8.477 0.051 1.00 94.88 100 ILE A N 1
ATOM 780 C CA . ILE A 1 100 ? 0.680 8.309 -0.448 1.00 94.88 100 ILE A CA 1
ATOM 781 C C . ILE A 1 100 ? 0.752 7.164 -1.477 1.00 94.88 100 ILE A C 1
ATOM 783 O O . ILE A 1 100 ? 1.283 7.352 -2.572 1.00 94.88 100 ILE A O 1
ATOM 787 N N . VAL A 1 101 ? 0.175 5.994 -1.188 1.00 94.00 101 VAL A N 1
ATOM 788 C CA . VAL A 1 101 ? 0.138 4.875 -2.146 1.00 94.00 101 VAL A CA 1
ATOM 789 C C . VAL A 1 101 ? -0.602 5.277 -3.422 1.00 94.00 101 VAL A C 1
ATOM 791 O O . VAL A 1 101 ? -0.113 5.021 -4.526 1.00 94.00 101 VAL A O 1
ATOM 794 N N . SER A 1 102 ? -1.731 5.971 -3.276 1.00 94.25 102 SER A N 1
ATOM 795 C CA . SER A 1 102 ? -2.545 6.417 -4.408 1.00 94.25 102 SER A CA 1
ATOM 796 C C . SER A 1 102 ? -1.791 7.362 -5.346 1.00 94.25 102 SER A C 1
ATOM 798 O O . SER A 1 102 ? -1.902 7.255 -6.567 1.00 94.25 102 SER A O 1
ATOM 800 N N . ILE A 1 103 ? -0.993 8.267 -4.777 1.00 95.69 103 ILE A N 1
ATOM 801 C CA . ILE A 1 103 ? -0.250 9.291 -5.518 1.00 95.69 103 ILE A CA 1
ATOM 802 C C . ILE A 1 103 ? 1.029 8.724 -6.142 1.00 95.69 103 ILE A C 1
ATOM 804 O O . ILE A 1 103 ? 1.374 9.084 -7.265 1.00 95.69 103 ILE A O 1
ATOM 808 N N . PHE A 1 104 ? 1.755 7.858 -5.433 1.00 94.94 104 PHE A N 1
ATOM 809 C CA . PHE A 1 104 ? 3.105 7.462 -5.845 1.00 94.94 104 PHE A CA 1
ATOM 810 C C . PHE A 1 104 ? 3.184 6.068 -6.468 1.00 94.94 104 PHE A C 1
ATOM 812 O O . PHE A 1 104 ? 3.951 5.878 -7.410 1.00 94.94 104 PHE A O 1
ATOM 819 N N . VAL A 1 105 ? 2.415 5.093 -5.978 1.00 93.56 105 VAL A N 1
ATOM 820 C CA . VAL A 1 105 ? 2.533 3.692 -6.421 1.00 93.56 105 VAL A CA 1
ATOM 821 C C . VAL A 1 105 ? 1.684 3.442 -7.663 1.00 93.56 105 VAL A C 1
ATOM 823 O O . VAL A 1 105 ? 2.165 2.895 -8.654 1.00 93.56 105 VAL A O 1
ATOM 826 N N . TRP A 1 106 ? 0.433 3.889 -7.653 1.00 93.50 106 TRP A N 1
ATOM 827 C CA . TRP A 1 106 ? -0.519 3.581 -8.721 1.00 93.50 106 TRP A CA 1
ATOM 828 C C . TRP A 1 106 ? -0.149 4.148 -10.099 1.00 93.50 106 TRP A C 1
ATOM 830 O O . TRP A 1 106 ? -0.315 3.435 -11.092 1.00 93.50 106 TRP A O 1
ATOM 840 N N . PRO A 1 107 ? 0.395 5.375 -10.224 1.00 93.56 107 PRO A N 1
ATOM 841 C CA . PRO A 1 107 ? 0.855 5.858 -11.526 1.00 93.56 107 PRO A CA 1
ATOM 842 C C . PRO A 1 107 ? 2.042 5.050 -12.058 1.00 93.56 107 PRO A C 1
ATOM 844 O O . PRO A 1 107 ? 2.192 4.886 -13.272 1.00 93.56 107 PRO A O 1
ATOM 847 N N . VAL A 1 108 ? 2.875 4.519 -11.154 1.00 94.19 108 VAL A N 1
ATOM 848 C CA . VAL A 1 108 ? 4.043 3.718 -11.518 1.00 94.19 108 VAL A CA 1
ATOM 849 C C . VAL A 1 108 ? 3.631 2.377 -12.122 1.00 94.19 108 VAL A C 1
ATOM 851 O O . VAL A 1 108 ? 4.226 2.003 -13.132 1.00 94.19 108 VAL A O 1
ATOM 854 N N . GLU A 1 109 ? 2.580 1.722 -11.613 1.00 94.12 109 GLU A N 1
ATOM 855 C CA . GLU A 1 109 ? 2.024 0.484 -12.196 1.00 94.12 109 GLU A CA 1
ATOM 856 C C . GLU A 1 109 ? 1.776 0.639 -13.705 1.00 94.12 109 GLU A C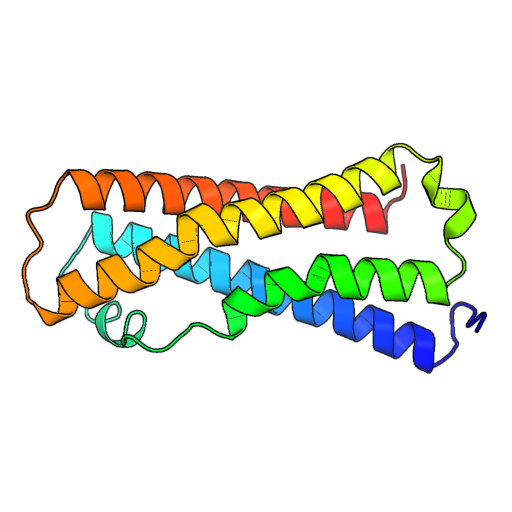 1
ATOM 858 O O . GLU A 1 109 ? 2.244 -0.162 -14.519 1.00 94.12 109 GLU A O 1
ATOM 863 N N . ARG A 1 110 ? 1.095 1.727 -14.089 1.00 92.25 110 ARG A N 1
ATOM 864 C CA . ARG A 1 110 ? 0.790 2.028 -15.493 1.00 92.25 110 ARG A CA 1
ATOM 865 C C . ARG A 1 110 ? 2.049 2.350 -16.292 1.00 92.25 110 ARG A C 1
ATOM 867 O O . ARG A 1 110 ? 2.165 1.921 -17.436 1.00 92.25 110 ARG A O 1
ATOM 874 N N . SER A 1 111 ? 2.988 3.093 -15.705 1.00 92.88 111 SER A N 1
ATOM 875 C CA . SER A 1 111 ? 4.237 3.458 -16.384 1.00 92.88 111 SER A CA 1
ATOM 876 C C . SER A 1 111 ? 5.124 2.247 -16.691 1.00 92.88 111 SER A C 1
ATOM 878 O O . SER A 1 111 ? 5.719 2.189 -17.765 1.00 92.88 111 SER A O 1
ATOM 880 N N . ILE A 1 112 ? 5.176 1.265 -15.782 1.00 94.31 112 ILE A N 1
ATOM 881 C CA . ILE A 1 112 ? 5.937 0.026 -15.969 1.00 94.31 112 ILE A CA 1
ATOM 882 C C . ILE A 1 112 ? 5.265 -0.836 -17.035 1.00 94.31 112 ILE A C 1
ATOM 884 O O . ILE A 1 112 ? 5.946 -1.328 -17.927 1.00 94.31 112 ILE A O 1
ATOM 888 N N . TYR A 1 113 ? 3.936 -0.972 -16.998 1.00 94.44 113 TYR A N 1
ATOM 889 C CA . TYR A 1 113 ? 3.204 -1.683 -18.049 1.00 94.44 113 TYR A CA 1
ATOM 890 C C . TYR A 1 113 ? 3.505 -1.121 -19.446 1.00 94.44 113 TYR A C 1
ATOM 892 O O . TYR A 1 113 ? 3.827 -1.887 -20.350 1.00 94.44 113 TYR A O 1
ATOM 900 N N . LEU A 1 114 ? 3.450 0.204 -19.622 1.00 93.25 114 LEU A N 1
ATOM 901 C CA . LEU A 1 114 ? 3.761 0.836 -20.910 1.00 93.25 114 LEU A CA 1
ATOM 902 C C . LEU A 1 114 ? 5.211 0.566 -21.336 1.00 93.25 114 LEU A C 1
ATOM 904 O O . LEU A 1 114 ? 5.452 0.197 -22.478 1.00 93.25 114 LEU A O 1
ATOM 908 N N . ALA A 1 115 ? 6.164 0.646 -20.402 1.00 93.44 115 ALA A N 1
ATOM 909 C CA . ALA A 1 115 ? 7.565 0.309 -20.662 1.00 93.44 115 ALA A CA 1
ATOM 910 C C . ALA A 1 115 ? 7.748 -1.132 -21.162 1.00 93.44 115 ALA A C 1
ATOM 912 O O . ALA A 1 115 ? 8.493 -1.373 -22.108 1.00 93.44 115 ALA A O 1
ATOM 913 N N . LEU A 1 116 ? 7.071 -2.086 -20.515 1.00 93.62 116 LEU A N 1
ATOM 914 C CA . LEU A 1 116 ? 7.123 -3.503 -20.869 1.00 93.62 116 LEU A CA 1
ATOM 915 C C . LEU A 1 116 ? 6.449 -3.772 -22.214 1.00 93.62 116 LEU A C 1
ATOM 917 O O . LEU A 1 116 ? 6.962 -4.566 -22.995 1.00 93.62 116 LEU A O 1
ATOM 921 N N . LYS A 1 117 ? 5.321 -3.106 -22.484 1.00 93.25 117 LYS A N 1
ATOM 922 C CA . LYS A 1 117 ? 4.579 -3.235 -23.739 1.00 93.25 117 LYS A CA 1
ATOM 923 C C . LYS A 1 117 ? 5.372 -2.698 -24.930 1.00 93.25 117 LYS A C 1
ATOM 925 O O . LYS A 1 117 ? 5.404 -3.346 -25.969 1.00 93.25 117 LYS A O 1
ATOM 930 N N . ASP A 1 118 ? 5.995 -1.535 -24.771 1.00 90.62 118 ASP A N 1
ATOM 931 C CA . ASP A 1 118 ? 6.673 -0.834 -25.865 1.00 90.62 118 ASP A CA 1
ATOM 932 C C . ASP A 1 118 ? 8.141 -1.277 -26.026 1.00 90.62 118 ASP A C 1
ATOM 934 O O . ASP A 1 118 ? 8.821 -0.849 -26.956 1.00 90.62 118 ASP A O 1
ATOM 938 N N . GLY A 1 119 ? 8.666 -2.089 -25.097 1.00 88.44 119 GLY A N 1
ATOM 939 C CA . GLY A 1 119 ? 10.076 -2.500 -25.060 1.00 88.44 119 GLY A CA 1
ATOM 940 C C . GLY A 1 119 ? 11.056 -1.348 -24.795 1.00 88.44 119 GLY A C 1
ATOM 941 O O . GLY A 1 119 ? 12.268 -1.516 -24.927 1.00 88.44 119 GLY A O 1
ATOM 942 N N . ASN A 1 120 ? 10.553 -0.162 -24.432 1.00 86.69 120 ASN A N 1
ATOM 943 C CA . ASN A 1 120 ? 11.362 1.033 -24.223 1.00 86.69 120 ASN A CA 1
ATOM 944 C C . ASN A 1 120 ? 11.667 1.248 -22.738 1.00 86.69 120 ASN A C 1
ATOM 946 O O . ASN A 1 120 ? 10.870 1.808 -21.975 1.00 86.69 120 ASN A O 1
ATOM 950 N N . TYR A 1 121 ? 12.873 0.850 -22.351 1.00 84.38 121 TYR A N 1
ATOM 951 C CA . TYR A 1 121 ? 13.342 0.874 -20.969 1.00 84.38 121 TYR A CA 1
ATOM 952 C C . TYR A 1 121 ? 14.247 2.061 -20.619 1.00 84.38 121 TYR A C 1
ATOM 954 O O . TYR A 1 121 ? 14.576 2.256 -19.448 1.00 84.38 121 TYR A O 1
ATOM 962 N N . ALA A 1 122 ? 14.683 2.840 -21.609 1.00 75.94 122 ALA A N 1
ATOM 963 C CA . ALA A 1 122 ? 15.648 3.917 -21.422 1.00 75.94 122 ALA A CA 1
ATOM 964 C C . ALA A 1 122 ? 14.942 5.217 -20.998 1.00 75.94 122 ALA A C 1
ATOM 966 O O . ALA A 1 122 ? 14.798 6.151 -21.779 1.00 75.94 122 ALA A O 1
ATOM 967 N N . ASP A 1 123 ? 14.477 5.272 -19.747 1.00 84.62 123 ASP A N 1
ATOM 968 C CA . ASP A 1 123 ? 13.836 6.460 -19.171 1.00 84.62 123 ASP A CA 1
ATOM 969 C C . ASP A 1 123 ? 14.249 6.653 -17.701 1.00 84.62 123 ASP A C 1
ATOM 971 O O . ASP A 1 123 ? 13.641 6.111 -16.775 1.00 84.62 123 ASP A O 1
ATOM 975 N N . GLY A 1 124 ? 15.282 7.473 -17.475 1.00 86.25 124 GLY A N 1
ATOM 976 C CA . GLY A 1 124 ? 15.783 7.770 -16.127 1.00 86.25 124 GLY A CA 1
ATOM 977 C C . GLY A 1 124 ? 14.758 8.472 -15.225 1.00 86.25 124 GLY A C 1
ATOM 978 O O . GLY A 1 124 ? 14.771 8.287 -14.007 1.00 86.25 124 GLY A O 1
ATOM 979 N N . SER A 1 125 ? 13.816 9.227 -15.803 1.00 89.69 125 SER A N 1
ATOM 980 C CA . SER A 1 125 ? 12.742 9.877 -15.041 1.00 8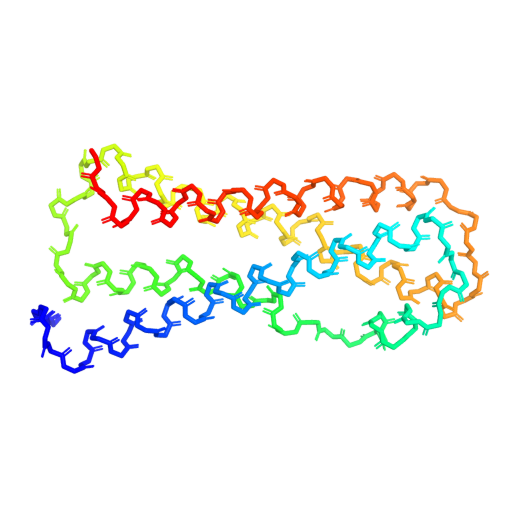9.69 125 SER A CA 1
ATOM 981 C C . SER A 1 125 ? 11.731 8.854 -14.509 1.00 89.69 125 SER A C 1
ATOM 983 O O . SER A 1 125 ? 11.223 8.982 -13.390 1.00 89.69 125 SER A O 1
ATOM 985 N N . ARG A 1 126 ? 11.456 7.795 -15.284 1.00 92.69 126 ARG A N 1
ATOM 986 C CA . ARG A 1 126 ? 10.646 6.649 -14.854 1.00 92.69 126 ARG A CA 1
ATOM 987 C C . ARG A 1 126 ? 11.344 5.874 -13.760 1.00 92.69 126 ARG A C 1
ATOM 989 O O . ARG A 1 126 ? 10.726 5.676 -12.723 1.00 92.69 126 ARG A O 1
ATOM 996 N N . ASP A 1 127 ? 12.615 5.532 -13.929 1.00 93.56 127 ASP A N 1
ATOM 997 C CA . ASP A 1 127 ? 13.365 4.799 -12.907 1.00 93.56 127 ASP A CA 1
ATOM 998 C C . ASP A 1 127 ? 13.383 5.550 -11.569 1.00 93.56 127 ASP A C 1
ATOM 1000 O O . ASP A 1 127 ? 13.199 4.943 -10.513 1.00 93.56 127 ASP A O 1
ATOM 1004 N N . GLN A 1 128 ? 13.504 6.881 -11.591 1.00 94.25 128 GLN A N 1
ATOM 1005 C CA . GLN A 1 128 ? 13.418 7.686 -10.372 1.00 94.25 128 GLN A CA 1
ATOM 1006 C C . GLN A 1 128 ? 12.023 7.645 -9.729 1.00 94.25 128 GLN A C 1
ATOM 1008 O O . GLN A 1 128 ? 11.912 7.540 -8.505 1.00 94.25 128 GLN A O 1
ATOM 1013 N N . ARG A 1 129 ? 10.947 7.692 -10.526 1.00 94.56 129 ARG A N 1
ATOM 1014 C CA . ARG A 1 129 ? 9.571 7.516 -10.021 1.00 94.56 129 ARG A CA 1
ATOM 1015 C C . ARG A 1 129 ? 9.356 6.116 -9.447 1.00 94.56 129 ARG A C 1
ATOM 1017 O O . ARG A 1 129 ? 8.775 5.997 -8.373 1.00 94.56 129 ARG A O 1
ATOM 1024 N N . VAL A 1 130 ? 9.877 5.083 -10.107 1.00 95.69 130 VAL A N 1
ATOM 1025 C CA . VAL A 1 130 ? 9.813 3.693 -9.643 1.00 95.69 130 VAL A CA 1
ATOM 1026 C C . VAL A 1 130 ? 10.545 3.546 -8.309 1.00 95.69 130 VAL A C 1
ATOM 1028 O O . VAL A 1 130 ? 9.962 3.035 -7.360 1.00 95.69 130 VAL A O 1
ATOM 1031 N N . LYS A 1 131 ? 11.768 4.077 -8.174 1.00 96.38 131 LYS A N 1
ATOM 1032 C CA . LYS A 1 131 ? 12.513 4.081 -6.899 1.00 96.38 131 LYS A CA 1
ATOM 1033 C C . LYS A 1 131 ? 11.726 4.752 -5.773 1.00 96.38 131 LYS A C 1
ATOM 1035 O O . LYS A 1 131 ? 11.648 4.208 -4.673 1.00 96.38 131 LYS A O 1
ATOM 1040 N N . ARG A 1 132 ? 11.100 5.903 -6.051 1.00 94.94 132 ARG A N 1
ATOM 1041 C CA . ARG A 1 132 ? 10.225 6.589 -5.085 1.00 94.94 132 ARG A CA 1
ATOM 1042 C C . ARG A 1 132 ? 9.034 5.718 -4.690 1.00 94.94 132 ARG A C 1
ATOM 1044 O O . ARG A 1 132 ? 8.770 5.596 -3.503 1.00 94.94 132 ARG A O 1
ATOM 1051 N N . ALA A 1 133 ? 8.360 5.078 -5.644 1.00 94.31 133 ALA A N 1
ATOM 1052 C CA . ALA A 1 133 ? 7.237 4.180 -5.367 1.00 94.31 133 ALA A CA 1
ATOM 1053 C C . ALA A 1 133 ? 7.642 2.932 -4.563 1.00 94.31 133 ALA A C 1
ATOM 1055 O O . ALA A 1 133 ? 6.898 2.498 -3.685 1.00 94.31 133 ALA A O 1
ATOM 1056 N N . VAL A 1 134 ? 8.828 2.369 -4.818 1.00 96.12 134 VAL A N 1
ATOM 1057 C CA . VAL A 1 134 ? 9.387 1.260 -4.026 1.00 96.12 134 VAL A CA 1
ATOM 1058 C C . VAL A 1 134 ? 9.599 1.697 -2.578 1.00 96.12 134 VAL A C 1
ATOM 1060 O O . VAL A 1 134 ? 9.105 1.043 -1.661 1.00 96.12 134 VAL A O 1
ATOM 1063 N N . PHE A 1 135 ? 10.280 2.827 -2.373 1.00 95.56 135 PHE A N 1
ATOM 1064 C CA . PHE A 1 135 ? 10.531 3.385 -1.044 1.00 95.56 135 PHE A CA 1
ATOM 1065 C C . PHE A 1 135 ? 9.226 3.689 -0.297 1.00 95.56 135 PHE A C 1
ATOM 1067 O O . PHE A 1 135 ? 9.032 3.269 0.842 1.00 95.56 135 PHE A O 1
ATOM 1074 N N . VAL A 1 136 ? 8.295 4.355 -0.979 1.00 93.06 136 VAL A N 1
ATOM 1075 C CA . VAL A 1 136 ? 6.979 4.710 -0.453 1.00 93.06 136 VAL A CA 1
ATOM 1076 C C . VAL A 1 136 ? 6.148 3.480 -0.077 1.00 93.06 136 VAL A C 1
ATOM 1078 O O . VAL A 1 136 ? 5.511 3.481 0.976 1.00 93.06 136 VAL A O 1
ATOM 1081 N N . GLY A 1 137 ? 6.143 2.421 -0.889 1.00 91.69 137 GLY A N 1
ATOM 1082 C CA . GLY A 1 137 ? 5.426 1.195 -0.533 1.00 91.69 137 GLY A CA 1
ATOM 1083 C C . GLY A 1 137 ? 6.025 0.489 0.685 1.00 91.69 137 GLY A C 1
ATOM 1084 O O . GLY A 1 137 ? 5.281 -0.045 1.510 1.00 91.69 137 GLY A O 1
ATOM 1085 N N . GLY A 1 138 ? 7.349 0.569 0.865 1.00 91.69 138 GLY A N 1
ATOM 1086 C CA . GLY A 1 138 ? 8.021 0.143 2.096 1.00 91.69 138 GLY A CA 1
ATOM 1087 C C . GLY A 1 138 ? 7.538 0.931 3.318 1.00 91.69 138 GLY A C 1
ATOM 1088 O O . GLY A 1 138 ? 7.065 0.333 4.282 1.00 91.69 138 GLY A O 1
ATOM 1089 N N . ILE A 1 139 ? 7.555 2.268 3.243 1.00 94.50 139 ILE A N 1
ATOM 1090 C CA . ILE A 1 139 ? 7.018 3.144 4.303 1.00 94.50 139 ILE A CA 1
ATOM 1091 C C . ILE A 1 139 ? 5.551 2.827 4.597 1.00 94.50 139 ILE A C 1
ATOM 1093 O O . ILE A 1 139 ? 5.161 2.741 5.756 1.00 94.50 139 ILE A O 1
ATOM 1097 N N . SER A 1 140 ? 4.737 2.625 3.564 1.00 93.06 140 SER A N 1
ATOM 1098 C CA . SER A 1 140 ? 3.306 2.346 3.726 1.00 93.06 140 SER A CA 1
ATOM 1099 C C . SER A 1 140 ? 3.062 1.016 4.440 1.00 93.06 140 SER A C 1
ATOM 1101 O O . SER A 1 140 ? 2.139 0.915 5.242 1.00 93.06 140 SER A O 1
ATOM 1103 N N . SER A 1 141 ? 3.923 0.019 4.208 1.00 92.12 141 SER A N 1
ATOM 1104 C CA . SER A 1 141 ? 3.880 -1.270 4.911 1.00 92.12 141 SER A CA 1
ATOM 1105 C C . SER A 1 141 ? 4.252 -1.116 6.391 1.00 92.12 141 SER A C 1
ATOM 1107 O O . SER A 1 141 ? 3.597 -1.692 7.254 1.00 92.12 141 SER A O 1
ATOM 1109 N N . ILE A 1 142 ? 5.258 -0.291 6.704 1.00 95.19 142 ILE A N 1
ATOM 1110 C CA . ILE A 1 142 ? 5.610 0.047 8.093 1.00 95.19 142 ILE A CA 1
ATOM 1111 C C . ILE A 1 142 ? 4.452 0.794 8.764 1.00 95.19 142 ILE A C 1
ATOM 1113 O O . ILE A 1 142 ? 4.063 0.450 9.876 1.00 95.19 142 ILE A O 1
ATOM 1117 N N . GLY A 1 143 ? 3.859 1.770 8.072 1.00 94.75 143 GLY A N 1
ATOM 1118 C CA . GLY A 1 143 ? 2.697 2.513 8.555 1.00 94.75 143 GLY A CA 1
ATOM 1119 C C . GLY A 1 143 ? 1.513 1.601 8.880 1.00 94.75 143 GLY A C 1
ATOM 1120 O O . GLY A 1 143 ? 0.923 1.751 9.945 1.00 94.75 143 GLY A O 1
ATOM 1121 N N . TYR A 1 144 ? 1.226 0.605 8.031 1.00 93.50 144 TYR A N 1
ATOM 1122 C CA . TYR A 1 144 ? 0.222 -0.426 8.320 1.00 93.50 144 TYR A CA 1
ATOM 1123 C C . TYR A 1 144 ? 0.501 -1.140 9.647 1.00 93.50 144 TYR A C 1
ATOM 1125 O O . TYR A 1 144 ? -0.384 -1.221 10.493 1.00 93.50 144 TYR A O 1
ATOM 1133 N N . VAL A 1 145 ? 1.732 -1.619 9.858 1.00 94.81 145 VAL A N 1
ATOM 1134 C CA . VAL A 1 145 ? 2.105 -2.342 11.087 1.00 94.81 145 VAL A CA 1
ATOM 1135 C C . VAL A 1 145 ? 1.989 -1.445 12.319 1.00 94.81 145 VAL A C 1
ATOM 1137 O O . VAL A 1 145 ? 1.447 -1.876 13.333 1.00 94.81 145 VAL A O 1
ATOM 1140 N N . VAL A 1 146 ? 2.448 -0.194 12.234 1.00 95.50 146 VAL A N 1
ATOM 1141 C CA . VAL A 1 146 ? 2.361 0.771 13.341 1.00 95.50 146 VAL A CA 1
ATOM 1142 C C . VAL A 1 146 ? 0.904 1.093 13.672 1.00 95.50 146 VAL A C 1
ATOM 1144 O O . VAL A 1 146 ? 0.516 1.020 14.835 1.00 95.50 146 VAL A O 1
ATOM 1147 N N . ALA A 1 147 ? 0.075 1.406 12.674 1.00 93.06 147 ALA A N 1
ATOM 1148 C CA . ALA A 1 147 ? -1.337 1.705 12.896 1.00 93.06 147 ALA A CA 1
ATOM 1149 C C . ALA A 1 147 ? -2.102 0.491 13.445 1.00 93.06 147 ALA A C 1
ATOM 1151 O O . ALA A 1 147 ? -2.924 0.640 14.348 1.00 93.06 147 ALA A O 1
ATOM 1152 N N . PHE A 1 148 ? -1.793 -0.713 12.954 1.00 91.56 148 PHE A N 1
ATOM 1153 C CA . PHE A 1 148 ? -2.346 -1.962 13.474 1.00 91.56 148 PHE A CA 1
ATOM 1154 C C . PHE A 1 148 ? -1.945 -2.197 14.937 1.00 91.56 148 PHE A C 1
ATOM 1156 O O . PHE A 1 148 ? -2.799 -2.505 15.766 1.00 91.56 148 PHE A O 1
ATOM 1163 N N . TYR A 1 149 ? -0.669 -1.987 15.277 1.00 93.94 149 TYR A N 1
ATOM 1164 C CA . TYR A 1 149 ? -0.168 -2.082 16.649 1.00 93.94 149 TYR A CA 1
ATOM 1165 C C . TYR A 1 149 ? -0.892 -1.106 17.587 1.00 93.94 149 TYR A C 1
ATOM 1167 O O . TYR A 1 149 ? -1.381 -1.516 18.638 1.00 93.94 149 TYR A O 1
ATOM 1175 N N . LEU A 1 150 ? -1.015 0.168 17.196 1.00 91.19 150 LEU A N 1
ATOM 1176 C CA . LEU A 1 150 ? -1.706 1.187 17.994 1.00 91.19 150 LEU A CA 1
ATOM 1177 C C . LEU A 1 150 ? -3.164 0.801 18.273 1.00 91.19 150 LEU A C 1
ATOM 1179 O O . LEU A 1 150 ? -3.624 0.935 19.402 1.00 91.19 150 LEU A O 1
ATOM 1183 N N . MET A 1 151 ? -3.871 0.276 17.268 1.00 88.69 151 MET A N 1
ATOM 1184 C CA . MET A 1 151 ? -5.264 -0.163 17.412 1.00 88.69 151 MET A CA 1
ATOM 1185 C C . MET A 1 151 ? -5.417 -1.401 18.305 1.00 88.69 151 MET A C 1
ATOM 1187 O O . MET A 1 151 ? -6.430 -1.537 18.993 1.00 88.69 151 MET A O 1
ATOM 1191 N N . LEU A 1 152 ? -4.430 -2.302 18.294 1.00 88.38 152 LEU A N 1
ATOM 1192 C CA . LEU A 1 152 ? -4.467 -3.541 19.066 1.00 88.38 152 LEU A CA 1
ATOM 1193 C C . LEU A 1 152 ? -4.143 -3.314 20.546 1.00 88.38 152 LEU A C 1
ATOM 1195 O O . LEU A 1 152 ? -4.836 -3.845 21.410 1.00 88.38 152 LEU A O 1
ATOM 1199 N N . PHE A 1 153 ? -3.094 -2.541 20.831 1.00 90.94 153 PHE A N 1
ATOM 1200 C CA . PHE A 1 153 ? -2.575 -2.385 22.192 1.00 90.94 153 PHE A CA 1
ATOM 1201 C C . PHE A 1 153 ? -3.099 -1.151 22.921 1.00 90.94 153 PHE A C 1
ATOM 1203 O O . PHE A 1 153 ? -3.044 -1.136 24.146 1.00 90.94 153 PHE A O 1
ATOM 1210 N N . LYS A 1 154 ? -3.621 -0.153 22.191 1.00 87.94 154 LYS A N 1
ATOM 1211 C CA . LYS A 1 154 ? -4.228 1.073 22.739 1.00 87.94 154 LYS A CA 1
ATOM 1212 C C . LYS A 1 154 ? -3.409 1.703 23.891 1.00 87.94 154 LYS A C 1
ATOM 1214 O O . LYS A 1 154 ? -3.957 1.873 24.982 1.00 87.94 154 LYS A O 1
ATOM 1219 N N . PRO A 1 155 ? -2.103 1.961 23.677 1.00 75.00 155 PRO A N 1
ATOM 1220 C CA . PRO A 1 155 ? -1.209 2.483 24.710 1.00 75.00 155 PRO A CA 1
ATOM 1221 C C . PRO A 1 155 ? -1.546 3.917 25.135 1.00 75.00 155 PRO A C 1
ATOM 1223 O O . PRO A 1 155 ? -2.181 4.652 24.340 1.00 75.00 155 PRO A O 1
#